Protein AF-A0A943UFF5-F1 (afdb_monomer_lite)

Foldseek 3Di:
DDPVVLVVQVVPDPLPDWAKDDWDDDPQKIWIWTARPRRRDGPDIDIDGNVRVVVVVVVVVVVVVVVVVVVD

Sequence (72 aa):
MGKLMKRIRQKLCRHRYVKCGNWFHEGGMWHLSGKCTACGYEALHLSLADKEIVRMYEEMQKELRNGEADKR

Radius of gyration: 19.29 Å; chains: 1; bounding box: 31×24×62 Å

pLDDT: mean 89.06, std 10.9, range [47.38, 96.75]

Secondary structure (DSSP, 8-state):
--HHHHHHHHHH-----EEE---EEETTEEEEEEEETTT--EEEEEEEEHHHHHHHHHHHHHHHHHHHHTT-

Structure (mmCIF, N/CA/C/O backbone):
data_AF-A0A943UFF5-F1
#
_entry.id   AF-A0A943UFF5-F1
#
loop_
_atom_site.group_PDB
_atom_site.id
_atom_site.type_symbol
_atom_site.label_atom_id
_atom_site.label_alt_id
_atom_site.label_comp_id
_atom_site.label_asym_id
_atom_site.label_entity_id
_atom_site.label_seq_id
_atom_site.pdbx_PDB_ins_code
_atom_site.Cartn_x
_atom_site.Cartn_y
_atom_site.Cartn_z
_atom_site.occupancy
_atom_site.B_iso_or_equiv
_atom_site.auth_seq_id
_atom_site.auth_comp_id
_atom_site.auth_asym_id
_atom_site.auth_atom_id
_atom_site.pdbx_PDB_model_num
ATOM 1 N N . MET A 1 1 ? -16.809 6.286 23.804 1.00 57.25 1 MET A N 1
ATOM 2 C CA . MET A 1 1 ? -16.334 4.880 23.896 1.00 57.25 1 MET A CA 1
ATOM 3 C C . MET A 1 1 ? -14.822 4.867 24.084 1.00 57.25 1 MET A C 1
ATOM 5 O O . MET A 1 1 ? -14.114 5.399 23.240 1.00 57.25 1 MET A O 1
ATOM 9 N N . GLY A 1 2 ? -14.331 4.334 25.207 1.00 81.81 2 GLY A N 1
ATOM 10 C CA . GLY A 1 2 ? -12.913 4.411 25.592 1.00 81.81 2 GLY A CA 1
ATOM 11 C C . GLY A 1 2 ? -11.961 3.545 24.751 1.00 81.81 2 GLY A C 1
ATOM 12 O O . GLY A 1 2 ? -12.383 2.614 24.061 1.00 81.81 2 GLY A O 1
ATOM 13 N N . LYS A 1 3 ? -10.650 3.827 24.854 1.00 85.50 3 LYS A N 1
ATOM 14 C CA . LYS A 1 3 ? -9.561 3.108 24.150 1.00 85.50 3 LYS A CA 1
ATOM 15 C C . LYS A 1 3 ? -9.620 1.584 24.347 1.00 85.50 3 LYS A C 1
ATOM 17 O O . LYS A 1 3 ? -9.320 0.841 23.415 1.00 85.50 3 LYS A O 1
ATOM 22 N N . LEU A 1 4 ? -10.041 1.123 25.528 1.00 88.44 4 LEU A N 1
ATOM 23 C CA . LEU A 1 4 ? -10.173 -0.300 25.857 1.00 88.44 4 LEU A CA 1
ATOM 24 C C . LEU A 1 4 ? -11.236 -1.004 24.996 1.00 88.44 4 LEU A C 1
ATOM 26 O O . LEU A 1 4 ? -10.937 -2.016 24.366 1.00 88.44 4 LEU A O 1
ATOM 30 N N . MET A 1 5 ? -12.437 -0.427 24.883 1.00 86.44 5 MET A N 1
ATOM 31 C CA . MET A 1 5 ? -13.517 -0.985 24.055 1.00 86.44 5 MET A CA 1
ATOM 32 C C . MET A 1 5 ? -13.138 -1.038 22.573 1.00 86.44 5 MET A C 1
ATOM 34 O O . MET A 1 5 ? -13.459 -2.003 21.881 1.00 86.44 5 MET A O 1
ATOM 38 N N . LYS A 1 6 ? -12.390 -0.037 22.087 1.00 87.12 6 LYS A N 1
ATOM 39 C CA . LYS A 1 6 ? -11.857 -0.041 20.719 1.00 87.12 6 LYS A CA 1
ATOM 40 C C . LYS A 1 6 ? -10.911 -1.227 20.491 1.00 87.12 6 LYS A C 1
ATOM 42 O O . LYS A 1 6 ? -11.064 -1.925 19.494 1.00 87.12 6 LYS A O 1
ATOM 47 N N . ARG A 1 7 ? -9.990 -1.500 21.424 1.00 86.44 7 ARG A N 1
ATOM 48 C CA . ARG A 1 7 ? -9.055 -2.640 21.333 1.00 86.44 7 ARG A CA 1
ATOM 49 C C . ARG A 1 7 ? -9.775 -3.988 21.343 1.00 86.44 7 ARG A C 1
ATOM 51 O O . ARG A 1 7 ? -9.425 -4.857 20.553 1.00 86.44 7 ARG A O 1
ATOM 58 N N . ILE A 1 8 ? -10.787 -4.155 22.197 1.00 89.12 8 ILE A N 1
ATOM 59 C CA . ILE A 1 8 ? -11.589 -5.390 22.247 1.00 89.12 8 ILE A CA 1
ATOM 60 C C . ILE A 1 8 ? -12.315 -5.602 20.913 1.00 89.12 8 ILE A C 1
ATOM 62 O O . ILE A 1 8 ? -12.203 -6.672 20.319 1.00 89.12 8 ILE A O 1
ATOM 66 N N . ARG A 1 9 ? -12.977 -4.563 20.384 1.00 86.25 9 ARG A N 1
ATOM 67 C CA . ARG A 1 9 ? -13.644 -4.624 19.074 1.00 86.25 9 ARG A CA 1
ATOM 68 C C . ARG A 1 9 ? -12.683 -5.006 17.949 1.00 86.25 9 ARG A C 1
ATOM 70 O O . ARG A 1 9 ? -13.061 -5.776 17.078 1.00 86.25 9 ARG A O 1
ATOM 77 N N . GLN A 1 10 ? -11.461 -4.477 17.957 1.00 89.31 10 GLN A N 1
ATOM 78 C CA . GLN A 1 10 ? -10.443 -4.822 16.961 1.00 89.31 10 GLN A CA 1
ATOM 79 C C . GLN A 1 10 ? -9.992 -6.281 17.099 1.00 89.31 10 GLN A C 1
ATOM 81 O O . GLN A 1 10 ? -9.977 -6.990 16.103 1.00 89.31 10 GLN A O 1
ATOM 86 N N . LYS A 1 11 ? -9.725 -6.772 18.318 1.00 89.31 11 LYS A N 1
ATOM 87 C CA . LYS A 1 11 ? -9.344 -8.180 18.549 1.00 89.31 11 LYS A CA 1
ATOM 88 C C . LYS A 1 11 ? -10.418 -9.184 18.123 1.00 89.31 11 LYS A C 1
ATOM 90 O O . LYS A 1 11 ? -10.083 -10.263 17.654 1.00 89.31 11 LYS A O 1
ATOM 95 N N . LEU A 1 12 ? -11.693 -8.843 18.305 1.00 92.50 12 LEU A N 1
ATOM 96 C CA . LEU A 1 12 ? -12.818 -9.707 17.929 1.00 92.50 12 LEU A CA 1
ATOM 97 C C . LEU A 1 12 ? -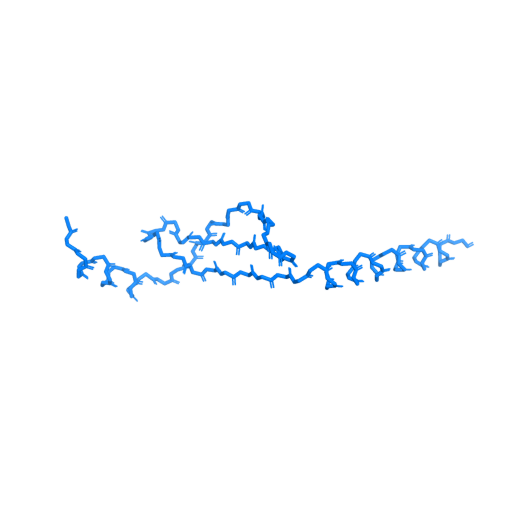13.206 -9.574 16.449 1.00 92.50 12 LEU A C 1
ATOM 99 O O . LEU A 1 12 ? -13.907 -10.430 15.907 1.00 92.50 12 LEU A O 1
ATOM 103 N N . CYS A 1 13 ? -12.773 -8.506 15.779 1.00 89.88 13 CYS A N 1
ATOM 104 C CA . CYS A 1 13 ? -13.007 -8.335 14.358 1.00 89.88 13 CYS A CA 1
ATOM 105 C C . CYS A 1 13 ? -12.118 -9.314 13.588 1.00 89.88 13 CYS A C 1
ATOM 107 O O . CYS A 1 13 ? -10.900 -9.275 13.693 1.00 89.88 13 CYS A O 1
ATOM 109 N N . ARG A 1 14 ? -12.707 -10.176 12.757 1.00 92.06 14 ARG A N 1
ATOM 110 C CA . ARG A 1 14 ? -11.941 -11.094 11.892 1.00 92.06 14 ARG A CA 1
ATOM 111 C C . ARG A 1 14 ? -11.255 -10.395 10.707 1.00 92.06 14 ARG A C 1
ATOM 113 O O . ARG A 1 14 ? -10.712 -11.073 9.849 1.00 92.06 14 ARG A O 1
ATOM 120 N N . HIS A 1 15 ? -11.350 -9.065 10.614 1.00 92.12 15 HIS A N 1
ATOM 121 C CA . HIS A 1 15 ? -10.762 -8.228 9.558 1.00 92.12 15 HIS A CA 1
ATOM 122 C C . HIS A 1 15 ? -11.029 -8.714 8.120 1.00 92.12 15 HIS A C 1
ATOM 124 O O . HIS A 1 15 ? -10.215 -8.515 7.229 1.00 92.12 15 HIS A O 1
ATOM 130 N N . ARG A 1 16 ? -12.200 -9.326 7.880 1.00 91.31 16 ARG A N 1
ATOM 131 C CA . ARG A 1 16 ? -12.527 -9.999 6.609 1.00 91.31 16 ARG A CA 1
ATOM 132 C C . ARG A 1 16 ? -12.596 -9.057 5.402 1.00 91.31 16 ARG A C 1
ATOM 134 O O . ARG A 1 16 ? -12.377 -9.493 4.281 1.00 91.31 16 ARG A O 1
ATOM 141 N N . TYR A 1 17 ? -12.913 -7.786 5.639 1.00 93.88 17 TYR A N 1
ATOM 142 C CA . TYR A 1 17 ? -13.021 -6.766 4.601 1.00 93.88 17 TYR A CA 1
ATOM 143 C C . TYR A 1 17 ? -12.083 -5.611 4.926 1.00 93.88 17 TYR A C 1
ATOM 145 O O . TYR A 1 17 ? -12.269 -4.899 5.921 1.00 93.88 17 TYR A O 1
ATOM 153 N N . VAL A 1 18 ? -11.074 -5.443 4.079 1.00 95.12 18 VAL A N 1
ATOM 154 C CA . V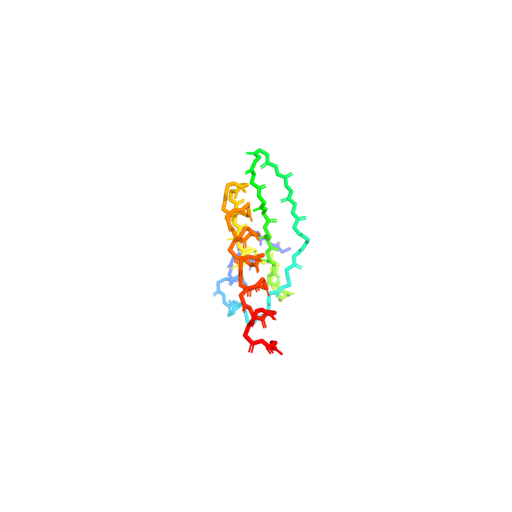AL A 1 18 ? -10.072 -4.383 4.167 1.00 95.12 18 VAL A CA 1
ATOM 155 C C . VAL A 1 18 ? -10.247 -3.476 2.959 1.00 95.12 18 VAL A C 1
ATOM 157 O O . VAL A 1 18 ? -10.251 -3.945 1.826 1.00 95.12 18 VAL A O 1
ATOM 160 N N . LYS A 1 19 ? -10.418 -2.175 3.207 1.00 96.50 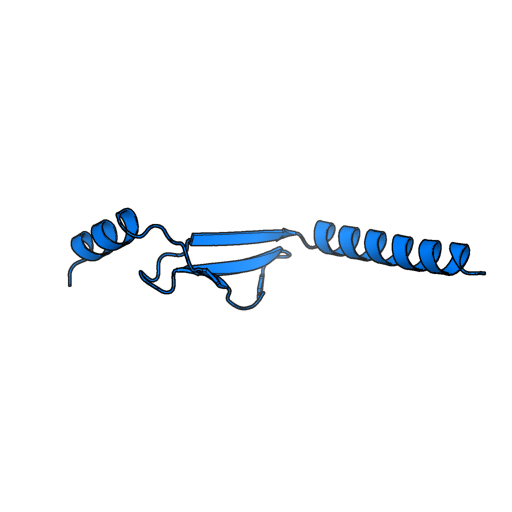19 LYS A N 1
ATOM 161 C CA . LYS A 1 19 ? -10.423 -1.158 2.158 1.00 96.50 19 LYS A CA 1
ATOM 162 C C . LYS A 1 19 ? -9.025 -0.565 2.064 1.00 96.50 19 LYS A C 1
ATOM 164 O O . LYS A 1 19 ? -8.561 0.060 3.021 1.00 96.50 19 LYS A O 1
ATOM 169 N N . CYS A 1 20 ? -8.381 -0.772 0.923 1.00 95.75 20 CYS A N 1
ATOM 170 C CA . CYS A 1 20 ? -7.095 -0.163 0.612 1.00 95.75 20 CYS A CA 1
ATOM 171 C C . CYS A 1 20 ? -7.271 1.328 0.306 1.00 95.75 20 CYS A C 1
ATOM 173 O O . CYS A 1 20 ? -8.280 1.740 -0.274 1.00 95.75 20 CYS A O 1
ATOM 175 N N . GLY A 1 21 ? -6.307 2.127 0.755 1.00 92.25 21 GLY A N 1
ATOM 176 C CA . GLY A 1 21 ? -6.155 3.520 0.358 1.00 92.25 21 GLY A CA 1
ATOM 177 C C . GLY A 1 21 ? -5.452 3.648 -0.991 1.00 92.25 21 GLY A C 1
ATOM 178 O O . GLY A 1 21 ? -5.330 2.682 -1.744 1.00 92.25 21 GLY A O 1
ATOM 179 N N . ASN A 1 22 ? -4.975 4.855 -1.272 1.00 94.69 22 ASN A N 1
ATOM 180 C CA . ASN A 1 22 ? -4.138 5.112 -2.435 1.00 94.69 22 ASN A CA 1
ATOM 181 C C . ASN A 1 22 ? -2.683 4.760 -2.126 1.00 94.69 22 ASN A C 1
ATOM 183 O O . ASN A 1 22 ? -2.248 4.838 -0.974 1.00 94.69 22 ASN A O 1
ATOM 187 N N . TRP A 1 23 ? -1.940 4.432 -3.178 1.00 94.88 23 TRP A N 1
ATOM 188 C CA . TRP A 1 23 ? -0.488 4.429 -3.115 1.00 94.88 23 TRP A CA 1
ATOM 189 C C . TRP A 1 23 ? 0.023 5.835 -2.799 1.00 94.88 23 TRP A C 1
ATOM 191 O O . TRP A 1 23 ? -0.474 6.816 -3.356 1.00 94.88 23 TRP A O 1
ATOM 201 N N . PHE A 1 24 ? 1.014 5.928 -1.922 1.00 94.69 24 PHE A N 1
ATOM 202 C CA . PHE A 1 24 ? 1.752 7.162 -1.672 1.00 94.69 24 PHE A CA 1
ATOM 203 C C . PHE A 1 24 ? 3.251 6.884 -1.687 1.00 94.69 24 PHE A C 1
ATOM 205 O O . PHE A 1 24 ? 3.676 5.769 -1.394 1.00 94.69 24 PHE A O 1
ATOM 212 N N . HIS A 1 25 ? 4.040 7.886 -2.064 1.00 96.31 25 HIS A N 1
ATOM 213 C CA . HIS A 1 25 ? 5.489 7.768 -2.192 1.00 96.31 25 HIS A CA 1
ATOM 214 C C . HIS A 1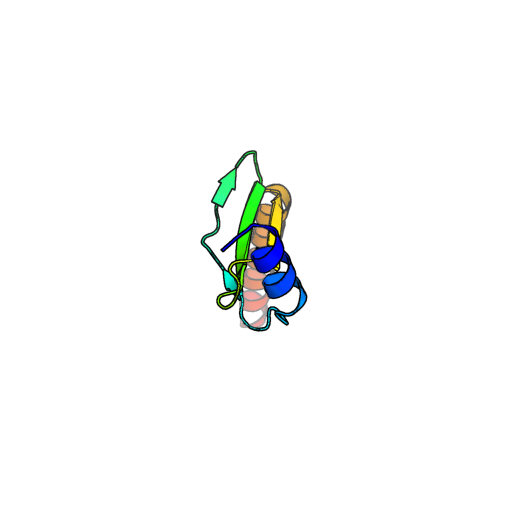 25 ? 6.179 8.691 -1.197 1.00 96.31 25 HIS A C 1
ATOM 216 O O . HIS A 1 25 ? 5.855 9.876 -1.129 1.00 96.31 25 HIS A O 1
ATOM 222 N N . GLU A 1 26 ? 7.104 8.144 -0.417 1.00 95.44 26 GLU A N 1
ATOM 223 C CA . GLU A 1 26 ? 7.894 8.897 0.551 1.00 95.44 26 GLU A CA 1
ATOM 224 C C . GLU A 1 26 ? 9.261 8.229 0.737 1.00 95.44 26 GLU A C 1
ATOM 226 O O . GLU A 1 26 ? 9.361 7.011 0.859 1.00 95.44 26 GLU A O 1
ATOM 231 N N . GLY A 1 27 ? 10.339 9.020 0.738 1.00 93.62 27 GLY A N 1
ATOM 232 C CA . GLY A 1 27 ? 11.682 8.519 1.061 1.00 93.62 27 GLY A CA 1
ATOM 233 C C . GLY A 1 27 ? 12.203 7.398 0.149 1.00 93.62 27 GLY A C 1
ATOM 234 O O . GLY A 1 27 ? 12.971 6.556 0.609 1.00 93.62 27 GLY A O 1
ATOM 235 N N . GLY A 1 28 ? 11.785 7.358 -1.121 1.00 95.44 28 GLY A N 1
ATOM 236 C CA . GLY A 1 28 ? 12.176 6.304 -2.068 1.00 95.44 28 GLY A CA 1
ATOM 237 C C . GLY A 1 28 ? 11.422 4.981 -1.885 1.00 95.44 28 GLY A C 1
ATOM 238 O O . GLY A 1 28 ? 11.893 3.921 -2.316 1.00 95.44 28 GLY A O 1
ATOM 239 N N . MET A 1 29 ? 10.277 5.027 -1.201 1.00 96.62 29 MET A N 1
ATOM 240 C CA . MET A 1 29 ? 9.390 3.893 -0.989 1.00 96.62 29 MET A CA 1
ATOM 241 C C . MET A 1 29 ? 7.953 4.234 -1.374 1.00 96.62 29 MET A C 1
ATOM 243 O O . MET A 1 29 ? 7.414 5.286 -1.035 1.00 96.62 29 MET A O 1
ATOM 247 N N . TRP A 1 30 ? 7.315 3.292 -2.057 1.00 96.31 30 TRP A N 1
ATOM 248 C CA . TRP A 1 30 ? 5.886 3.264 -2.314 1.00 96.31 30 TRP A CA 1
ATOM 249 C C . TRP A 1 30 ? 5.176 2.518 -1.198 1.00 96.31 30 TRP A C 1
ATOM 251 O O . TRP A 1 30 ? 5.521 1.380 -0.890 1.00 96.31 30 TRP A O 1
ATOM 261 N N . HIS A 1 31 ? 4.144 3.127 -0.638 1.00 96.00 31 HIS A N 1
ATOM 262 C CA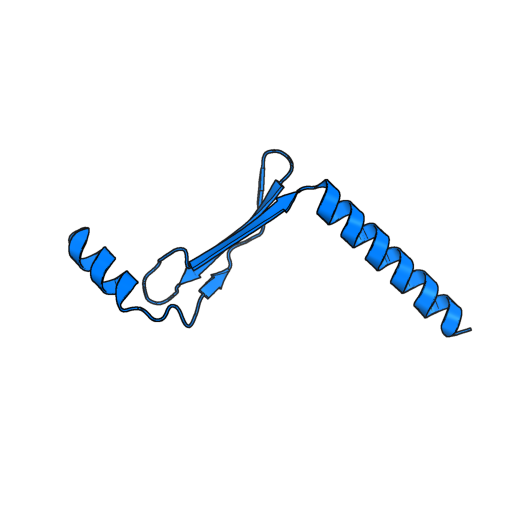 . HIS A 1 31 ? 3.381 2.590 0.472 1.00 96.00 31 HIS A CA 1
ATOM 263 C C . HIS A 1 31 ? 1.909 2.426 0.102 1.00 96.00 31 HIS A C 1
ATOM 265 O O . HIS A 1 31 ? 1.305 3.302 -0.521 1.00 96.00 31 HIS A O 1
ATOM 271 N N . LEU A 1 32 ? 1.312 1.324 0.549 1.00 96.38 32 LEU A N 1
ATOM 272 C CA . LEU A 1 32 ? -0.120 1.067 0.471 1.00 96.38 32 LEU A CA 1
ATOM 273 C C . LEU A 1 32 ? -0.618 0.586 1.830 1.00 96.38 32 LEU A C 1
ATOM 275 O O . LEU A 1 32 ? -0.192 -0.454 2.331 1.00 96.38 32 LEU A O 1
ATOM 279 N N . SER A 1 33 ? -1.562 1.319 2.413 1.00 96.31 33 SER A N 1
ATOM 280 C CA . SER A 1 33 ? -2.224 0.921 3.655 1.00 96.31 33 SER A CA 1
ATOM 281 C C . SER A 1 33 ? -3.681 0.544 3.411 1.00 96.31 33 SER A C 1
ATOM 283 O O . SER A 1 33 ? -4.342 1.034 2.492 1.00 96.31 33 SER A O 1
ATOM 285 N N . GLY A 1 34 ? -4.200 -0.348 4.249 1.00 96.19 34 GLY A N 1
ATOM 286 C CA . GLY A 1 34 ? -5.581 -0.801 4.194 1.00 96.19 34 GLY A CA 1
ATOM 287 C C . GLY A 1 34 ? -6.196 -0.898 5.579 1.00 96.19 34 GLY A C 1
ATOM 288 O O . GLY A 1 34 ? -5.635 -1.495 6.501 1.00 96.19 34 GLY A O 1
ATOM 289 N N . LYS A 1 35 ? -7.394 -0.326 5.726 1.00 96.06 35 LYS A N 1
ATOM 290 C CA . LYS A 1 35 ? -8.139 -0.334 6.988 1.00 96.06 35 LYS A CA 1
ATOM 291 C C . LYS A 1 35 ? -9.342 -1.254 6.898 1.00 96.06 35 LYS A C 1
ATOM 293 O O . LYS A 1 35 ? -10.076 -1.260 5.910 1.00 96.06 35 LYS A O 1
ATOM 298 N N . CYS A 1 36 ? -9.572 -2.019 7.957 1.00 95.31 36 CYS A N 1
ATOM 299 C CA . CYS A 1 36 ? -10.769 -2.826 8.080 1.00 95.31 36 CYS A CA 1
ATOM 300 C C . CYS A 1 36 ? -12.000 -1.921 8.128 1.00 95.31 36 CYS A C 1
ATOM 302 O O . CYS A 1 36 ? -12.103 -1.038 8.982 1.00 95.31 36 CYS A O 1
ATOM 304 N N . THR A 1 37 ? -12.963 -2.178 7.249 1.00 94.12 37 THR A N 1
ATOM 305 C CA . THR A 1 37 ? -14.187 -1.372 7.145 1.00 94.12 37 THR A CA 1
ATOM 306 C C . THR A 1 37 ? -15.059 -1.472 8.399 1.00 94.12 37 THR A C 1
ATOM 308 O O . THR A 1 37 ? -15.760 -0.525 8.741 1.00 94.12 37 THR A O 1
ATOM 311 N N . ALA A 1 38 ? -14.980 -2.591 9.128 1.00 91.50 38 ALA A N 1
ATOM 312 C CA . ALA A 1 38 ? -15.815 -2.859 10.296 1.00 91.50 38 ALA A CA 1
ATOM 313 C C . ALA A 1 38 ? -15.277 -2.264 11.611 1.00 91.50 38 ALA A C 1
ATOM 315 O O . ALA A 1 38 ? -16.067 -1.902 12.488 1.00 91.50 38 ALA A O 1
ATOM 316 N N . CYS A 1 39 ? -13.956 -2.186 11.804 1.00 91.62 39 CYS A N 1
ATOM 317 C CA . CYS A 1 39 ? -13.356 -1.735 13.072 1.00 91.62 39 CYS A CA 1
ATOM 318 C C . CYS A 1 39 ? -12.333 -0.595 12.923 1.00 91.62 39 CYS A C 1
ATOM 320 O O . CYS A 1 39 ? -11.849 -0.075 13.932 1.00 91.62 39 CYS A O 1
ATOM 322 N N . GLY A 1 40 ? -11.995 -0.203 11.690 1.00 89.75 40 GLY A N 1
ATOM 323 C CA . GLY A 1 40 ? -11.031 0.856 11.385 1.00 89.75 40 GLY A CA 1
ATOM 324 C C . GLY A 1 40 ? -9.578 0.523 11.734 1.00 89.75 40 GLY A C 1
ATOM 325 O O . GLY A 1 40 ? -8.743 1.424 11.732 1.00 89.75 40 GLY A O 1
ATOM 326 N N . TYR A 1 41 ? -9.273 -0.730 12.086 1.00 92.75 41 TYR A N 1
ATOM 327 C CA . TYR A 1 41 ? -7.903 -1.194 12.309 1.00 92.75 41 TYR A CA 1
ATOM 328 C C . TYR A 1 41 ? -7.136 -1.235 10.986 1.00 92.75 41 TYR A C 1
ATOM 330 O O . TYR A 1 41 ? -7.682 -1.706 9.989 1.00 92.75 41 TYR A O 1
ATOM 338 N N . GLU A 1 42 ? -5.898 -0.747 10.977 1.00 93.25 42 GLU A N 1
ATOM 339 C CA . GLU A 1 42 ? -4.997 -0.923 9.838 1.00 93.25 42 GLU A CA 1
ATOM 340 C C . GLU A 1 42 ? -4.547 -2.383 9.803 1.00 93.25 42 GLU A C 1
ATOM 342 O O . GLU A 1 42 ? -3.742 -2.814 10.622 1.00 93.25 42 GLU A O 1
ATOM 347 N N . ALA A 1 43 ? -5.167 -3.155 8.913 1.00 92.31 43 ALA A N 1
ATOM 348 C CA . ALA A 1 43 ? -4.968 -4.596 8.799 1.00 92.31 43 ALA A CA 1
ATOM 349 C C . ALA A 1 43 ? -3.993 -4.960 7.670 1.00 92.31 43 ALA A C 1
ATOM 351 O O . ALA A 1 43 ? -3.588 -6.113 7.566 1.00 92.31 43 ALA A O 1
ATOM 352 N N . LEU A 1 44 ? -3.642 -3.989 6.823 1.00 93.38 44 LEU A N 1
ATOM 353 C CA . LEU A 1 44 ? -2.707 -4.146 5.719 1.00 93.38 44 LEU A CA 1
ATOM 354 C C . LEU A 1 44 ? -1.771 -2.939 5.671 1.00 93.38 44 LEU A C 1
ATOM 356 O O . LEU A 1 44 ? -2.236 -1.799 5.690 1.00 93.38 44 LEU A O 1
ATOM 360 N N . HIS A 1 45 ? -0.478 -3.216 5.543 1.00 94.81 45 HIS A N 1
ATOM 361 C CA . HIS A 1 45 ? 0.548 -2.235 5.225 1.00 94.81 45 HIS A CA 1
ATOM 362 C C . HIS A 1 45 ? 1.582 -2.904 4.316 1.00 94.81 45 HIS A C 1
ATOM 364 O O . HIS A 1 45 ? 2.157 -3.927 4.686 1.00 94.81 45 HIS A O 1
ATOM 370 N N . LEU A 1 46 ? 1.777 -2.355 3.122 1.00 94.44 46 LEU A N 1
ATOM 371 C CA . LEU A 1 46 ? 2.747 -2.816 2.134 1.00 94.44 46 LEU A CA 1
ATOM 372 C C . LEU A 1 46 ? 3.682 -1.666 1.779 1.00 94.44 46 LEU A C 1
ATOM 374 O O . LEU A 1 46 ? 3.224 -0.535 1.616 1.00 94.44 46 LEU A O 1
ATOM 378 N N . SER A 1 47 ? 4.963 -1.985 1.618 1.00 94.50 47 SER A N 1
ATOM 379 C CA . SER A 1 47 ? 6.006 -1.032 1.242 1.00 94.50 47 SER A CA 1
ATOM 380 C C . SER A 1 47 ? 6.896 -1.648 0.169 1.00 94.50 47 SER A C 1
ATOM 382 O O . SER A 1 47 ? 7.338 -2.786 0.319 1.00 94.50 47 SER A O 1
ATOM 384 N N . LEU A 1 48 ? 7.159 -0.905 -0.902 1.00 95.06 48 LEU A N 1
ATOM 385 C CA . LEU A 1 48 ? 7.996 -1.314 -2.028 1.00 95.06 48 LEU A CA 1
ATOM 386 C C . LEU A 1 48 ? 9.054 -0.241 -2.275 1.00 95.06 48 LEU A C 1
ATOM 388 O O . LEU A 1 48 ? 8.720 0.923 -2.464 1.00 95.06 48 LEU A O 1
ATOM 392 N N . ALA A 1 49 ? 10.330 -0.622 -2.272 1.00 96.75 49 ALA A N 1
ATOM 393 C CA . ALA A 1 49 ? 11.410 0.304 -2.600 1.00 96.75 49 ALA A CA 1
ATOM 394 C C . ALA A 1 49 ? 11.427 0.608 -4.105 1.00 96.75 49 ALA A C 1
ATOM 396 O O . ALA A 1 49 ? 11.136 -0.275 -4.914 1.00 96.75 49 ALA A O 1
ATOM 397 N N . ASP A 1 50 ? 11.857 1.811 -4.486 1.00 96.00 50 ASP A N 1
ATOM 398 C CA . ASP A 1 50 ? 11.898 2.241 -5.893 1.00 96.00 50 ASP A CA 1
ATOM 399 C C . ASP A 1 50 ? 12.655 1.265 -6.797 1.00 96.00 50 ASP A C 1
ATOM 401 O O . ASP A 1 50 ? 12.192 0.938 -7.887 1.00 96.00 50 ASP A O 1
ATOM 405 N N . LYS A 1 51 ? 13.778 0.719 -6.316 1.00 95.50 51 LYS A N 1
ATOM 406 C CA . LYS A 1 51 ? 14.562 -0.282 -7.055 1.00 95.50 51 LYS A CA 1
ATOM 407 C C . LYS A 1 51 ? 13.755 -1.536 -7.421 1.00 95.50 51 LYS A C 1
ATOM 409 O O . LYS A 1 51 ? 13.976 -2.111 -8.480 1.00 95.50 51 LYS A O 1
ATOM 414 N N . GLU A 1 52 ? 12.820 -1.953 -6.565 1.00 94.38 52 GLU A N 1
ATOM 415 C CA . GLU A 1 52 ? 11.986 -3.133 -6.812 1.00 94.38 52 GLU A CA 1
ATOM 416 C C . GLU A 1 52 ? 10.887 -2.810 -7.829 1.00 94.38 52 GLU A C 1
ATOM 418 O O . GLU A 1 52 ? 10.602 -3.630 -8.697 1.00 94.38 52 GLU A O 1
ATOM 423 N N . ILE A 1 53 ? 10.323 -1.597 -7.777 1.00 93.31 53 ILE A N 1
ATOM 424 C CA . ILE A 1 53 ? 9.354 -1.114 -8.772 1.00 93.31 53 ILE A CA 1
ATOM 425 C C . ILE A 1 53 ? 9.999 -1.022 -10.156 1.00 93.31 53 ILE A C 1
ATOM 427 O O . ILE A 1 53 ? 9.419 -1.488 -11.136 1.00 93.31 53 ILE A O 1
ATOM 431 N N . VAL A 1 54 ? 11.212 -0.465 -10.237 1.00 94.00 54 VAL A N 1
ATOM 432 C CA . VAL A 1 54 ? 11.976 -0.389 -11.490 1.00 94.00 54 VAL A CA 1
ATOM 433 C C . VAL A 1 54 ? 12.239 -1.790 -12.033 1.00 94.00 54 VAL A C 1
ATOM 435 O O . VAL A 1 54 ? 11.927 -2.049 -13.194 1.00 94.00 54 VAL A O 1
ATOM 438 N N . ARG A 1 55 ? 12.709 -2.721 -11.190 1.00 94.62 55 ARG A N 1
ATOM 439 C CA . ARG A 1 55 ? 12.954 -4.107 -11.611 1.00 94.62 55 ARG A CA 1
ATOM 440 C C . ARG A 1 55 ? 11.683 -4.787 -12.126 1.00 94.62 55 ARG A C 1
ATOM 442 O O . ARG A 1 55 ? 11.712 -5.387 -13.195 1.00 94.62 55 ARG A O 1
ATOM 449 N N . MET A 1 56 ? 10.560 -4.644 -11.418 1.00 92.50 56 MET A N 1
ATOM 450 C CA . MET A 1 56 ? 9.263 -5.165 -11.870 1.00 92.50 56 MET A CA 1
ATOM 451 C C . MET A 1 56 ? 8.861 -4.596 -13.234 1.00 92.50 56 MET A C 1
ATOM 453 O O . MET A 1 56 ? 8.362 -5.328 -14.087 1.00 92.50 56 MET A O 1
ATOM 457 N N . TYR A 1 57 ? 9.071 -3.297 -13.455 1.00 92.50 57 TYR A N 1
ATOM 458 C CA . TYR A 1 57 ? 8.740 -2.668 -14.729 1.00 92.50 57 TYR A CA 1
ATOM 459 C C . TYR A 1 57 ? 9.626 -3.189 -15.868 1.00 92.50 57 TYR A C 1
ATOM 461 O O . TYR A 1 57 ? 9.126 -3.486 -16.951 1.00 92.50 57 TYR A O 1
ATOM 469 N N . GLU A 1 58 ? 10.927 -3.353 -15.628 1.00 94.31 58 GLU A N 1
ATOM 470 C CA . GLU A 1 58 ? 11.865 -3.923 -16.600 1.00 94.31 58 GLU A CA 1
ATOM 471 C C . GLU A 1 58 ? 11.525 -5.377 -16.961 1.00 94.31 58 GLU A C 1
ATOM 473 O O . GLU A 1 58 ? 11.534 -5.733 -18.145 1.00 94.31 58 GLU A O 1
ATOM 478 N N . GLU A 1 59 ? 11.190 -6.199 -15.962 1.00 93.31 59 GLU A N 1
ATOM 479 C CA . GLU A 1 59 ? 10.744 -7.587 -16.137 1.00 93.31 59 GLU A CA 1
ATOM 480 C C . GLU A 1 59 ? 9.456 -7.644 -16.973 1.00 93.31 59 GLU A C 1
ATOM 482 O O . GLU A 1 59 ? 9.422 -8.324 -18.001 1.00 93.31 59 GLU A O 1
ATOM 487 N N . MET A 1 60 ? 8.446 -6.839 -16.628 1.00 92.25 60 MET A N 1
ATOM 488 C CA . MET A 1 60 ? 7.182 -6.756 -17.371 1.00 92.25 60 MET A CA 1
ATOM 489 C C . MET A 1 60 ? 7.398 -6.322 -18.830 1.00 92.25 60 MET A C 1
ATOM 491 O O . MET A 1 60 ? 6.816 -6.886 -19.755 1.00 92.25 60 MET A O 1
ATOM 495 N N . GLN A 1 61 ? 8.274 -5.344 -19.069 1.00 92.38 61 GLN A N 1
ATOM 496 C CA . GLN A 1 61 ? 8.613 -4.899 -20.423 1.00 92.38 61 GLN A CA 1
ATOM 497 C C . GLN A 1 61 ? 9.348 -5.980 -21.227 1.00 92.38 61 GLN A C 1
ATOM 499 O O . GLN A 1 61 ? 9.174 -6.081 -22.443 1.00 92.38 61 GLN A O 1
ATOM 504 N N . LYS A 1 62 ? 10.180 -6.798 -20.575 1.00 91.50 62 LYS A N 1
ATOM 505 C CA . LYS A 1 62 ? 10.852 -7.934 -21.216 1.00 91.50 62 LYS A CA 1
ATOM 506 C C . LYS A 1 62 ? 9.854 -9.019 -21.621 1.00 91.50 62 LYS A C 1
ATOM 508 O O . LYS A 1 62 ? 9.960 -9.535 -22.730 1.00 91.50 62 LYS A O 1
ATOM 513 N N . GLU A 1 63 ? 8.883 -9.327 -20.766 1.00 88.75 63 GLU A N 1
ATOM 514 C CA . GLU A 1 63 ? 7.819 -10.290 -21.073 1.00 88.75 63 GLU A CA 1
ATOM 515 C C . GLU A 1 63 ? 6.957 -9.840 -22.253 1.00 88.75 63 GLU A C 1
ATOM 517 O O . GLU A 1 63 ? 6.697 -10.639 -23.150 1.00 88.75 63 GLU A O 1
ATOM 522 N N . LEU A 1 64 ? 6.582 -8.557 -22.305 1.00 86.38 64 LEU A N 1
ATOM 523 C CA . LEU A 1 64 ? 5.824 -7.999 -23.428 1.00 86.38 64 LEU A CA 1
ATOM 524 C C . LEU A 1 64 ? 6.570 -8.163 -24.758 1.00 86.38 64 LEU A C 1
ATOM 526 O O . LEU A 1 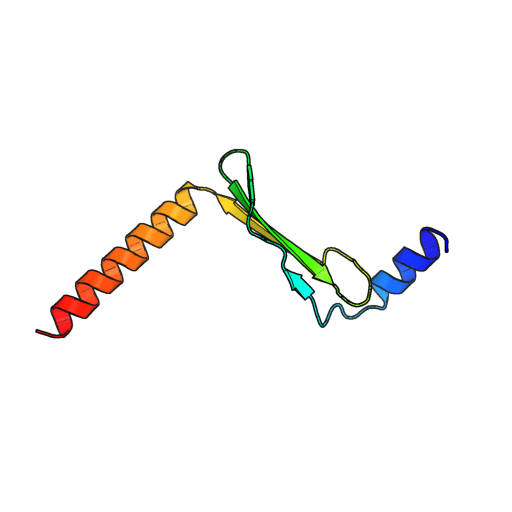64 ? 6.003 -8.685 -25.714 1.00 86.38 64 LEU A O 1
ATOM 530 N N . ARG A 1 65 ? 7.860 -7.802 -24.803 1.00 84.69 65 ARG A N 1
ATOM 531 C CA . ARG A 1 65 ? 8.684 -7.968 -26.015 1.00 84.69 65 ARG A CA 1
ATOM 532 C C . ARG A 1 65 ? 8.794 -9.427 -26.455 1.00 84.69 65 ARG A C 1
ATOM 534 O O . ARG A 1 65 ? 8.722 -9.712 -27.646 1.00 84.69 65 ARG A O 1
ATOM 541 N N . ASN A 1 66 ? 8.962 -10.348 -25.509 1.00 76.44 66 ASN A N 1
ATOM 542 C CA . ASN A 1 66 ? 9.073 -11.773 -25.818 1.00 76.44 66 ASN A CA 1
ATOM 543 C C . ASN A 1 66 ? 7.735 -12.350 -26.311 1.00 76.44 66 ASN A C 1
ATOM 545 O O . ASN A 1 66 ? 7.712 -13.100 -27.281 1.00 76.44 66 ASN A O 1
ATOM 549 N N . GLY A 1 67 ? 6.616 -11.949 -25.702 1.00 72.06 67 GLY A N 1
ATOM 550 C CA . GLY A 1 67 ? 5.278 -12.368 -26.124 1.00 72.06 67 GLY A CA 1
ATOM 551 C C . GLY A 1 67 ? 4.827 -11.782 -27.468 1.00 72.06 67 GLY A C 1
ATOM 552 O O . GLY A 1 67 ? 3.940 -12.342 -28.109 1.00 72.06 67 GLY A O 1
ATOM 553 N N . GLU A 1 68 ? 5.413 -10.667 -27.908 1.00 61.50 68 GLU A N 1
ATOM 554 C CA . GLU A 1 68 ? 5.231 -10.122 -29.260 1.00 61.50 68 GLU A CA 1
ATOM 555 C C . GLU A 1 68 ? 6.110 -10.827 -30.304 1.00 61.50 68 GLU A C 1
ATOM 557 O O . GLU A 1 68 ? 5.682 -10.984 -31.448 1.00 61.50 68 GLU A O 1
ATOM 562 N N . ALA A 1 69 ? 7.305 -11.287 -29.917 1.00 58.56 69 ALA A N 1
ATOM 563 C CA . ALA A 1 69 ? 8.199 -12.053 -30.785 1.00 58.56 69 ALA A CA 1
ATOM 564 C C . ALA A 1 69 ? 7.659 -13.462 -31.093 1.00 58.56 69 ALA A C 1
ATOM 566 O O . ALA A 1 69 ? 7.759 -13.896 -32.233 1.00 58.56 69 ALA A O 1
ATOM 567 N N . ASP A 1 70 ? 7.016 -14.125 -30.126 1.00 56.81 70 ASP A N 1
ATOM 568 C CA . ASP A 1 70 ? 6.397 -15.454 -30.305 1.00 56.81 70 ASP A CA 1
ATOM 569 C C . ASP A 1 70 ? 5.095 -15.440 -31.137 1.00 56.81 70 ASP A C 1
ATOM 571 O O . ASP A 1 70 ? 4.540 -16.492 -31.453 1.00 56.81 70 ASP A O 1
ATOM 575 N N . LYS A 1 71 ? 4.567 -14.257 -31.481 1.00 56.31 71 LYS A N 1
ATOM 576 C CA . LYS A 1 71 ? 3.337 -14.096 -32.283 1.00 56.31 71 LYS A CA 1
ATOM 577 C C . LYS A 1 71 ? 3.588 -13.809 -33.769 1.00 56.31 71 LYS A C 1
ATOM 579 O O . LYS A 1 71 ? 2.612 -13.661 -34.508 1.00 56.31 71 LYS A O 1
ATOM 584 N N . ARG A 1 72 ? 4.846 -13.675 -34.195 1.00 47.38 72 ARG A N 1
ATOM 585 C CA . ARG A 1 72 ? 5.251 -13.478 -35.598 1.00 47.38 72 ARG A CA 1
ATOM 586 C C . ARG A 1 72 ? 5.802 -14.762 -36.192 1.00 47.38 72 ARG A C 1
ATOM 588 O O . ARG A 1 72 ? 5.555 -14.954 -37.401 1.00 47.38 72 ARG A O 1
#